Protein AF-A0A2K0UK90-F1 (afdb_monomer_lite)

Structure (mmCIF, N/CA/C/O backbone):
data_AF-A0A2K0UK90-F1
#
_entry.id   AF-A0A2K0UK90-F1
#
loop_
_atom_site.group_PDB
_atom_site.id
_atom_site.type_symbol
_atom_site.label_atom_id
_atom_site.label_alt_id
_atom_site.label_comp_id
_atom_site.label_asym_id
_atom_site.label_entity_id
_atom_site.label_seq_id
_atom_site.pdbx_PDB_ins_code
_atom_site.Cartn_x
_atom_site.Cartn_y
_atom_site.Cartn_z
_atom_site.occupancy
_atom_site.B_iso_or_equiv
_atom_site.auth_seq_id
_atom_site.auth_comp_id
_atom_site.auth_asym_id
_atom_site.auth_atom_id
_atom_site.pdbx_PDB_model_num
ATOM 1 N N . MET A 1 1 ? -10.716 -2.152 -4.144 1.00 53.59 1 MET A N 1
ATOM 2 C CA . MET A 1 1 ? -9.775 -1.125 -3.632 1.00 53.59 1 MET A CA 1
ATOM 3 C C . MET A 1 1 ? -8.347 -1.654 -3.604 1.00 53.59 1 MET A C 1
ATOM 5 O O . MET A 1 1 ? -7.492 -1.000 -4.174 1.00 53.59 1 MET A O 1
ATOM 9 N N . ALA A 1 2 ? -8.091 -2.850 -3.053 1.00 57.47 2 ALA A N 1
ATOM 10 C CA . ALA A 1 2 ? -6.817 -3.554 -3.280 1.00 57.47 2 ALA A CA 1
ATOM 11 C C . ALA A 1 2 ? -6.574 -3.894 -4.771 1.00 57.47 2 ALA A C 1
ATOM 13 O O . ALA A 1 2 ? -5.442 -3.899 -5.228 1.00 57.47 2 ALA A O 1
ATOM 14 N N . SER A 1 3 ? -7.656 -4.067 -5.538 1.00 60.34 3 SER A N 1
ATOM 15 C CA . SER A 1 3 ? -7.655 -4.304 -6.988 1.00 60.34 3 SER A CA 1
ATOM 16 C C . SER A 1 3 ? -7.020 -3.197 -7.840 1.00 60.34 3 SER A C 1
ATOM 18 O O . SER A 1 3 ? -6.780 -3.425 -9.012 1.00 60.34 3 SER A O 1
ATOM 20 N N . TYR A 1 4 ? -6.781 -1.991 -7.302 1.00 73.88 4 TYR A N 1
ATOM 21 C CA . TYR A 1 4 ? -6.246 -0.885 -8.111 1.00 73.88 4 TYR A CA 1
ATOM 22 C C . TYR A 1 4 ? -4.726 -0.931 -8.276 1.00 73.88 4 TYR A C 1
ATOM 24 O O . TYR A 1 4 ? -4.220 -0.454 -9.279 1.00 73.88 4 TYR A O 1
ATOM 32 N N . PHE A 1 5 ? -3.993 -1.477 -7.303 1.00 83.00 5 PHE A N 1
ATOM 33 C CA . PHE A 1 5 ? -2.525 -1.534 -7.334 1.00 83.00 5 PHE A CA 1
ATOM 34 C C . PHE A 1 5 ? -1.983 -2.963 -7.414 1.00 83.00 5 PHE A C 1
ATOM 36 O O . PHE A 1 5 ? -0.780 -3.157 -7.264 1.00 83.00 5 PHE A O 1
ATOM 43 N N . ILE A 1 6 ? -2.858 -3.952 -7.613 1.00 86.12 6 ILE A N 1
ATOM 44 C CA . ILE A 1 6 ? -2.506 -5.354 -7.846 1.00 86.12 6 ILE A CA 1
ATOM 45 C C . ILE A 1 6 ? -3.052 -5.724 -9.214 1.00 86.12 6 ILE A C 1
ATOM 47 O O . ILE A 1 6 ? -4.259 -5.675 -9.436 1.00 86.12 6 ILE A O 1
ATOM 51 N N . HIS A 1 7 ? -2.158 -6.093 -10.123 1.00 86.50 7 HIS A N 1
ATOM 52 C CA . HIS A 1 7 ? -2.527 -6.495 -11.470 1.00 86.50 7 HIS A CA 1
ATOM 53 C C . HIS A 1 7 ? -2.969 -7.964 -11.489 1.00 86.50 7 HIS A C 1
ATOM 55 O O . HIS A 1 7 ? -2.140 -8.871 -11.569 1.00 86.50 7 HIS A O 1
ATOM 61 N N . GLU A 1 8 ? -4.282 -8.197 -11.402 1.00 84.25 8 GLU A N 1
ATOM 62 C CA . GLU A 1 8 ? -4.876 -9.540 -11.300 1.00 84.25 8 GLU A CA 1
ATOM 63 C C . GLU A 1 8 ? -4.402 -10.530 -12.388 1.00 84.25 8 GLU A C 1
ATOM 65 O O . GLU A 1 8 ? -4.064 -11.657 -12.024 1.00 84.25 8 GLU A O 1
ATOM 70 N N . PRO A 1 9 ? -4.296 -10.163 -13.686 1.00 84.31 9 PRO A N 1
ATOM 71 C CA . PRO A 1 9 ? -3.900 -11.114 -14.731 1.00 84.31 9 PRO A CA 1
ATOM 72 C C . PRO A 1 9 ? -2.467 -11.646 -14.610 1.00 84.31 9 PRO A C 1
ATOM 74 O O . PRO A 1 9 ? -2.169 -12.713 -15.142 1.00 84.31 9 PRO A O 1
ATOM 77 N N . SER A 1 10 ? -1.573 -10.909 -13.947 1.00 83.44 10 SER A N 1
ATOM 78 C CA . SER A 1 10 ? -0.159 -11.297 -13.788 1.00 83.44 10 SER A CA 1
ATOM 79 C C . SER A 1 10 ? 0.188 -11.729 -12.369 1.00 83.44 10 SER A C 1
ATOM 81 O O . SER A 1 10 ? 1.352 -11.989 -12.081 1.00 83.44 10 SER A O 1
ATOM 83 N N . PHE A 1 11 ? -0.808 -11.802 -11.490 1.00 86.19 11 PHE A N 1
ATOM 84 C CA . PHE A 1 11 ? -0.623 -12.192 -10.105 1.00 86.19 11 PHE A CA 1
ATOM 85 C C . PHE A 1 11 ? -0.469 -13.716 -9.993 1.00 86.19 11 PHE A C 1
ATOM 87 O O . PHE A 1 11 ? -1.423 -14.463 -10.218 1.00 86.19 11 PHE A O 1
ATOM 94 N N . ASP A 1 12 ? 0.724 -14.183 -9.619 1.00 88.62 12 ASP A N 1
ATOM 95 C CA . ASP A 1 12 ? 0.999 -15.602 -9.363 1.00 88.62 12 ASP A CA 1
ATOM 96 C C . ASP A 1 12 ? 1.227 -15.855 -7.874 1.00 88.62 12 ASP A C 1
ATOM 98 O O . ASP A 1 12 ? 2.291 -15.581 -7.330 1.00 88.62 12 ASP A O 1
ATOM 102 N N . ILE A 1 13 ? 0.246 -16.487 -7.231 1.00 89.00 13 ILE A N 1
ATOM 103 C CA . ILE A 1 13 ? 0.270 -16.823 -5.802 1.00 89.00 13 ILE A CA 1
ATOM 104 C C . ILE A 1 13 ? 1.553 -17.568 -5.393 1.00 89.00 13 ILE A C 1
ATOM 106 O O . ILE A 1 13 ? 2.006 -17.407 -4.262 1.00 89.00 13 ILE A O 1
ATOM 110 N N . ASN A 1 14 ? 2.142 -18.382 -6.275 1.00 90.56 14 ASN A N 1
ATOM 111 C CA . ASN A 1 14 ? 3.321 -19.185 -5.933 1.00 90.56 14 ASN A CA 1
ATOM 112 C C . ASN A 1 14 ? 4.625 -18.380 -5.929 1.00 90.56 14 ASN A C 1
ATOM 114 O O . ASN A 1 14 ? 5.610 -18.840 -5.351 1.00 90.56 14 ASN A O 1
ATOM 118 N N . ASN A 1 15 ? 4.637 -17.212 -6.572 1.00 88.69 15 ASN A N 1
ATOM 119 C CA . ASN A 1 15 ? 5.821 -16.373 -6.731 1.00 88.69 15 ASN A CA 1
ATOM 120 C C . ASN A 1 15 ? 5.731 -15.053 -5.943 1.00 88.69 15 ASN A C 1
ATOM 122 O O . ASN A 1 15 ? 6.617 -14.208 -6.036 1.00 88.69 15 ASN A O 1
ATOM 126 N N . GLU A 1 16 ? 4.664 -14.866 -5.165 1.00 90.69 16 GLU A N 1
ATOM 127 C CA . GLU A 1 16 ? 4.421 -13.645 -4.401 1.00 90.69 16 GLU A CA 1
ATOM 128 C C . GLU A 1 16 ? 4.978 -13.711 -2.978 1.00 90.69 16 GLU A C 1
ATOM 130 O O . GLU A 1 16 ? 5.123 -14.774 -2.365 1.00 90.69 16 GLU A O 1
ATOM 135 N N . ARG A 1 17 ? 5.269 -12.532 -2.420 1.00 91.19 17 ARG A N 1
ATOM 136 C CA . ARG A 1 17 ? 5.751 -12.392 -1.039 1.00 91.19 17 ARG A CA 1
ATOM 137 C C . ARG A 1 17 ? 4.700 -12.875 -0.039 1.00 91.19 17 ARG A C 1
ATOM 139 O O . ARG A 1 17 ? 3.512 -12.565 -0.159 1.00 91.19 17 ARG A O 1
ATOM 146 N N . LEU A 1 18 ? 5.143 -13.569 1.011 1.00 93.06 18 LEU A N 1
ATOM 147 C CA . LEU A 1 18 ? 4.256 -14.088 2.056 1.00 93.06 18 LEU A CA 1
ATOM 148 C C . LEU A 1 18 ? 3.491 -12.962 2.767 1.00 93.06 18 LEU A C 1
ATOM 150 O O . LEU A 1 18 ? 2.326 -13.131 3.124 1.00 93.06 18 LEU A O 1
ATOM 154 N N . GLU A 1 19 ? 4.126 -11.807 2.941 1.00 94.69 19 GLU A N 1
ATOM 155 C CA . GLU A 1 19 ? 3.554 -10.615 3.563 1.00 94.69 19 GLU A CA 1
ATOM 156 C C . GLU A 1 19 ? 2.373 -10.087 2.743 1.00 94.69 19 GLU A C 1
ATOM 158 O O . GLU A 1 19 ? 1.324 -9.756 3.305 1.00 94.69 19 GLU A O 1
ATOM 163 N N . LEU A 1 20 ? 2.516 -10.060 1.413 1.00 94.69 20 LEU A N 1
ATOM 164 C CA . LEU A 1 20 ? 1.455 -9.646 0.498 1.00 94.69 20 LEU A CA 1
ATOM 165 C C . LEU A 1 20 ? 0.298 -10.641 0.519 1.00 94.69 20 LEU A C 1
ATOM 167 O O . LEU A 1 20 ? -0.856 -10.238 0.687 1.00 94.69 20 LEU A O 1
ATOM 171 N N . LEU A 1 21 ? 0.598 -11.938 0.423 1.00 95.19 21 LEU A N 1
ATOM 172 C CA . LEU A 1 21 ? -0.411 -12.994 0.510 1.00 95.19 21 LEU A CA 1
ATOM 173 C C . LEU A 1 21 ? -1.168 -12.931 1.839 1.00 95.19 21 LEU A C 1
ATOM 175 O O . LEU A 1 21 ? -2.399 -12.968 1.859 1.00 95.19 21 LEU A O 1
ATOM 179 N N . GLY A 1 22 ? -0.452 -12.765 2.951 1.00 95.25 22 GLY A N 1
ATOM 180 C CA . GLY A 1 22 ? -1.043 -12.596 4.274 1.00 95.25 22 GLY A CA 1
ATOM 181 C C . GLY A 1 22 ? -1.949 -11.369 4.343 1.00 95.25 22 GLY A C 1
ATOM 182 O O . GLY A 1 22 ? -3.059 -11.454 4.875 1.00 95.25 22 GLY A O 1
ATOM 183 N N . ALA A 1 23 ? -1.521 -10.242 3.769 1.00 95.50 23 ALA A N 1
ATOM 184 C CA . ALA A 1 23 ? -2.319 -9.024 3.742 1.00 95.50 23 ALA A CA 1
ATOM 185 C C . ALA A 1 23 ? -3.598 -9.179 2.908 1.00 95.50 23 ALA A C 1
ATOM 187 O O . ALA A 1 23 ? -4.662 -8.719 3.333 1.00 95.50 23 ALA A O 1
ATOM 188 N N . LEU A 1 24 ? -3.525 -9.876 1.773 1.00 94.62 24 LEU A N 1
ATOM 189 C CA . LEU A 1 24 ? -4.682 -10.193 0.935 1.00 94.62 24 LEU A CA 1
ATOM 190 C C . LEU A 1 24 ? -5.653 -11.152 1.621 1.00 94.62 24 LEU A C 1
ATOM 192 O O . LEU A 1 24 ? -6.864 -10.918 1.599 1.00 94.62 24 LEU A O 1
ATOM 196 N N . ILE A 1 25 ? -5.137 -12.187 2.285 1.00 94.88 25 ILE A N 1
ATOM 197 C CA . ILE A 1 25 ? -5.945 -13.117 3.080 1.00 94.88 25 ILE A CA 1
ATOM 198 C C . ILE A 1 25 ? -6.653 -12.364 4.208 1.00 94.88 25 ILE A C 1
ATOM 200 O O . ILE A 1 25 ? -7.856 -12.556 4.403 1.00 94.88 25 ILE A O 1
ATOM 204 N N . ALA A 1 26 ? -5.946 -11.485 4.925 1.00 95.25 26 ALA A N 1
ATOM 205 C CA . ALA A 1 26 ? -6.538 -10.654 5.968 1.00 95.25 26 ALA A CA 1
ATOM 206 C C . ALA A 1 26 ? -7.646 -9.757 5.398 1.00 95.25 26 ALA A C 1
ATOM 208 O O . ALA A 1 26 ? -8.761 -9.762 5.919 1.00 95.25 26 ALA A O 1
ATOM 209 N N . TYR A 1 27 ? -7.377 -9.062 4.289 1.00 94.56 27 TYR A N 1
ATOM 210 C CA . TYR A 1 27 ? -8.347 -8.201 3.613 1.00 94.56 27 TYR A CA 1
ATOM 211 C C . TYR A 1 27 ? -9.609 -8.967 3.196 1.00 94.56 27 TYR A C 1
ATOM 213 O O . TYR A 1 27 ? -10.715 -8.606 3.603 1.00 94.56 27 TYR A O 1
ATOM 221 N N . GLY A 1 28 ? -9.453 -10.072 2.462 1.00 93.69 28 GLY A N 1
ATOM 222 C CA . GLY A 1 28 ? -10.578 -10.901 2.022 1.00 93.69 28 GLY A CA 1
ATOM 223 C C . GLY A 1 28 ? -11.373 -11.491 3.190 1.00 93.69 28 GLY A C 1
ATOM 224 O O . GLY A 1 28 ? -12.604 -11.544 3.151 1.00 93.69 28 GLY A O 1
ATOM 225 N N . SER A 1 29 ? -10.686 -11.865 4.271 1.00 95.56 29 SER A N 1
ATOM 226 C CA . SER A 1 29 ? -11.313 -12.399 5.483 1.00 95.56 29 SER A CA 1
ATOM 227 C C . SER A 1 29 ? -12.117 -11.338 6.242 1.00 95.56 29 SER A C 1
ATOM 229 O O . SER A 1 29 ? -13.240 -11.616 6.668 1.00 95.56 29 SER A O 1
ATOM 231 N N . VAL A 1 30 ? -11.596 -10.112 6.374 1.00 93.19 30 VAL A N 1
ATOM 232 C CA . VAL A 1 30 ? -12.290 -8.984 7.027 1.00 93.19 30 VAL A CA 1
ATOM 233 C C . VAL A 1 30 ? -13.517 -8.535 6.224 1.00 93.19 30 VAL A C 1
ATOM 235 O O . VAL A 1 30 ? -14.549 -8.207 6.814 1.00 93.19 30 VAL A O 1
ATOM 238 N N . CYS A 1 31 ? -13.452 -8.582 4.893 1.00 90.81 31 CYS A N 1
ATOM 239 C CA . CYS A 1 31 ? -14.589 -8.272 4.022 1.00 90.81 31 CYS A CA 1
ATOM 240 C C . CYS A 1 31 ? -15.655 -9.385 3.975 1.00 90.81 31 CYS A C 1
ATOM 242 O O . CYS A 1 31 ? -16.735 -9.180 3.419 1.00 90.81 31 CYS A O 1
ATOM 244 N N . SER A 1 32 ? -15.387 -10.559 4.555 1.00 93.81 32 SER A N 1
ATOM 245 C CA . SER A 1 32 ? -16.312 -11.691 4.531 1.00 93.81 32 SER A CA 1
ATOM 246 C C . SER A 1 32 ? -17.572 -11.442 5.382 1.00 93.81 32 SER A C 1
ATOM 248 O O . SER A 1 32 ? -17.493 -10.870 6.478 1.00 93.81 32 SER A O 1
ATOM 250 N N . PRO A 1 33 ? -18.757 -11.933 4.961 1.00 93.31 33 PRO A N 1
ATOM 251 C CA . PRO A 1 33 ? -19.970 -11.873 5.778 1.00 93.31 33 PRO A CA 1
ATOM 252 C C . PRO A 1 33 ? -19.899 -12.768 7.027 1.00 93.31 33 PRO A C 1
ATOM 254 O O . PRO A 1 33 ? -20.596 -12.497 8.009 1.00 93.31 33 PRO A O 1
ATOM 257 N N . SER A 1 34 ? -19.039 -13.793 7.036 1.00 96.50 34 SER A N 1
ATOM 258 C CA . SER A 1 34 ? -18.875 -14.704 8.174 1.00 96.50 34 SER A CA 1
ATOM 259 C C . SER A 1 34 ? -18.087 -14.057 9.313 1.00 96.50 34 SER A C 1
ATOM 261 O O . SER A 1 34 ? -16.948 -13.631 9.136 1.00 96.50 34 SER A O 1
ATOM 263 N N . LEU A 1 35 ? -18.663 -14.046 10.519 1.00 93.94 35 LEU A N 1
ATOM 264 C CA . LEU A 1 35 ? -18.001 -13.508 11.711 1.00 93.94 35 LEU A CA 1
ATOM 265 C C . LEU A 1 35 ? -16.711 -14.270 12.055 1.00 93.94 35 LEU A C 1
ATOM 267 O O . LEU A 1 35 ? -15.718 -13.647 12.422 1.00 93.94 35 LEU A O 1
ATOM 271 N N . ALA A 1 36 ? -16.706 -15.596 11.892 1.00 95.38 36 ALA A N 1
ATOM 272 C CA . ALA A 1 36 ? -15.528 -16.421 12.148 1.00 95.38 36 ALA A CA 1
ATOM 273 C C . ALA A 1 36 ? -14.359 -16.046 11.221 1.00 95.38 36 ALA A C 1
ATOM 275 O O . ALA A 1 36 ? -13.231 -15.898 11.687 1.00 95.38 36 ALA A O 1
ATOM 276 N N . LEU A 1 37 ? -14.641 -15.812 9.932 1.00 95.50 37 LEU A N 1
ATOM 277 C CA . LEU A 1 37 ? -13.623 -15.366 8.977 1.00 95.50 37 LEU A CA 1
ATOM 278 C C . LEU A 1 37 ? -13.137 -13.953 9.296 1.00 95.50 37 LEU A C 1
ATOM 280 O O . LEU A 1 37 ? -11.936 -13.715 9.254 1.00 95.50 37 LEU A O 1
ATOM 284 N N . ARG A 1 38 ? -14.016 -13.038 9.719 1.00 94.25 38 ARG A N 1
ATOM 285 C CA . ARG A 1 38 ? -13.576 -11.700 10.144 1.00 94.25 38 ARG A CA 1
ATOM 286 C C . ARG A 1 38 ? -12.624 -11.746 11.337 1.00 94.25 38 ARG A C 1
ATOM 288 O O . ARG A 1 38 ? -11.601 -11.070 11.313 1.00 94.25 38 ARG A O 1
ATOM 295 N N . HIS A 1 39 ? -12.920 -12.555 12.357 1.00 93.25 39 HIS A N 1
ATOM 296 C CA . HIS A 1 39 ? -12.011 -12.729 13.497 1.00 93.25 39 HIS A CA 1
ATOM 297 C C . HIS A 1 39 ? -10.660 -13.306 13.076 1.00 93.25 39 HIS A C 1
ATOM 299 O O . HIS A 1 39 ? -9.629 -12.819 13.534 1.00 93.25 39 HIS A O 1
ATOM 305 N N . PHE A 1 40 ? -10.664 -14.293 12.179 1.00 95.44 40 PHE A N 1
ATOM 306 C CA . PHE A 1 40 ? -9.437 -14.822 11.592 1.00 95.44 40 PHE A CA 1
ATOM 307 C C . PHE A 1 40 ? -8.648 -13.734 10.847 1.00 95.44 40 PHE A C 1
ATOM 309 O O . PHE A 1 40 ? -7.462 -13.557 11.109 1.00 95.44 40 PHE A O 1
ATOM 316 N N . GLY A 1 41 ? -9.310 -12.945 9.996 1.00 94.19 41 GLY A N 1
ATOM 317 C CA . GLY A 1 41 ? -8.681 -11.850 9.255 1.00 94.19 41 GLY A CA 1
ATOM 318 C C . GLY A 1 41 ? -8.031 -10.809 10.163 1.00 94.19 41 GLY A C 1
ATOM 319 O O . GLY A 1 41 ? -6.886 -10.430 9.931 1.00 94.19 41 GLY A O 1
ATOM 320 N N . TYR A 1 42 ? -8.712 -10.410 11.241 1.00 92.12 42 TYR A N 1
ATOM 321 C CA . TYR A 1 42 ? -8.139 -9.498 12.234 1.00 92.12 42 TYR A CA 1
ATOM 322 C C . TYR A 1 42 ? -6.951 -10.105 12.987 1.00 92.12 42 TYR A C 1
ATOM 324 O O . TYR A 1 42 ? -5.990 -9.390 13.265 1.00 92.12 42 TYR A O 1
ATOM 332 N N . ALA A 1 43 ? -6.984 -11.406 13.289 1.00 93.31 43 ALA A N 1
ATOM 333 C CA . ALA A 1 43 ? -5.860 -12.088 13.925 1.00 93.31 43 ALA A CA 1
ATOM 334 C C . ALA A 1 43 ? -4.625 -12.131 13.010 1.00 93.31 43 ALA A C 1
ATOM 336 O O . ALA A 1 43 ? -3.518 -11.869 13.476 1.00 93.31 43 ALA A O 1
ATOM 337 N N . VAL A 1 44 ? -4.808 -12.398 11.710 1.00 94.25 44 VAL A N 1
ATOM 338 C CA . VAL A 1 44 ? -3.724 -12.333 10.712 1.00 94.25 44 VAL A CA 1
ATOM 339 C C . VAL A 1 44 ? -3.192 -10.903 10.587 1.00 94.25 44 VAL A C 1
ATOM 341 O O . VAL A 1 44 ? -1.981 -10.686 10.654 1.00 94.25 44 VAL A O 1
ATOM 344 N N . GLN A 1 45 ? -4.088 -9.920 10.478 1.00 92.62 45 GLN A N 1
ATOM 345 C CA . GLN A 1 45 ? -3.718 -8.507 10.399 1.00 92.62 45 GLN A CA 1
ATOM 346 C C . GLN A 1 45 ? -2.901 -8.043 11.612 1.00 92.62 45 GLN A C 1
ATOM 348 O O . GLN A 1 45 ? -1.945 -7.295 11.457 1.00 92.62 45 GLN A O 1
ATOM 353 N N . ASP A 1 46 ? -3.229 -8.489 12.824 1.00 90.88 46 ASP A N 1
ATOM 354 C CA . ASP A 1 46 ? -2.497 -8.074 14.027 1.00 90.88 46 ASP A CA 1
ATOM 355 C C . ASP A 1 46 ? -1.045 -8.581 14.061 1.00 90.88 46 ASP A C 1
ATOM 357 O O . ASP A 1 46 ? -0.240 -8.062 14.841 1.00 90.88 46 ASP A O 1
ATOM 361 N N . ILE A 1 47 ? -0.704 -9.595 13.259 1.00 93.38 47 ILE A N 1
ATOM 362 C CA . ILE A 1 47 ? 0.634 -10.198 13.188 1.00 93.38 47 ILE A CA 1
ATOM 363 C C . ILE A 1 47 ? 1.486 -9.531 12.101 1.00 93.38 47 ILE A C 1
ATOM 365 O O . ILE A 1 47 ? 2.676 -9.308 12.324 1.00 93.38 47 ILE A O 1
ATOM 369 N N . LEU A 1 48 ? 0.888 -9.168 10.964 1.00 93.25 48 LEU A N 1
ATOM 370 C CA . LEU A 1 48 ? 1.604 -8.680 9.780 1.00 93.25 48 LEU A CA 1
ATOM 371 C C . LEU A 1 48 ? 2.524 -7.474 10.023 1.00 93.25 48 LEU A C 1
ATOM 373 O O . LEU A 1 48 ? 3.659 -7.523 9.556 1.00 93.25 48 LEU A O 1
ATOM 377 N N . PRO A 1 49 ? 2.132 -6.425 10.775 1.00 90.19 49 PRO A N 1
ATOM 378 C CA . PRO A 1 49 ? 3.030 -5.311 11.052 1.00 90.19 49 PRO A CA 1
ATOM 379 C C . PRO A 1 49 ? 4.322 -5.731 11.755 1.00 90.19 49 PRO A C 1
ATOM 381 O O . PRO A 1 49 ? 5.354 -5.120 11.510 1.00 90.19 49 PRO A O 1
ATOM 384 N N . ARG A 1 50 ? 4.293 -6.758 12.619 1.00 91.81 50 ARG A N 1
ATOM 385 C CA . ARG A 1 50 ? 5.517 -7.271 13.256 1.00 91.81 50 ARG A CA 1
ATOM 386 C C . ARG A 1 50 ? 6.412 -7.945 12.222 1.00 91.81 50 ARG A C 1
ATOM 388 O O . ARG A 1 50 ? 7.545 -7.526 12.066 1.00 91.81 50 ARG A O 1
ATOM 395 N N . VAL A 1 51 ? 5.848 -8.864 11.440 1.00 92.69 51 VAL A N 1
ATOM 396 C CA . VAL A 1 51 ? 6.573 -9.592 10.383 1.00 92.69 51 VAL A CA 1
ATOM 397 C C . VAL A 1 51 ? 7.213 -8.638 9.371 1.00 92.69 51 VAL A C 1
ATOM 399 O O . VAL A 1 51 ? 8.376 -8.799 9.028 1.00 92.69 51 VAL A O 1
ATOM 402 N N . ILE A 1 52 ? 6.482 -7.610 8.928 1.00 91.75 52 ILE A N 1
ATOM 403 C CA . ILE A 1 52 ? 7.002 -6.615 7.980 1.00 91.75 52 ILE A CA 1
ATOM 404 C C . ILE A 1 52 ? 8.146 -5.800 8.597 1.00 91.75 52 ILE A C 1
ATOM 406 O O . ILE A 1 52 ? 9.117 -5.513 7.905 1.00 91.75 52 ILE A O 1
ATOM 410 N N . ASN A 1 53 ? 8.042 -5.401 9.870 1.00 89.81 53 ASN A N 1
ATOM 411 C CA . ASN A 1 53 ? 9.121 -4.652 10.518 1.00 89.81 53 ASN A CA 1
ATOM 412 C C . ASN A 1 53 ? 10.365 -5.521 10.708 1.00 89.81 53 ASN A C 1
ATOM 414 O O . ASN A 1 53 ? 11.443 -5.069 10.338 1.00 89.81 53 ASN A O 1
ATOM 418 N N . ASP A 1 54 ? 10.206 -6.755 11.191 1.00 92.00 54 ASP A N 1
ATOM 419 C CA . ASP A 1 54 ? 11.313 -7.701 11.361 1.00 92.00 54 ASP A CA 1
ATOM 420 C C . ASP A 1 54 ? 12.033 -7.927 10.014 1.00 92.00 54 ASP A C 1
ATOM 422 O O . ASP A 1 54 ? 13.249 -7.778 9.919 1.00 92.00 54 ASP A O 1
ATOM 426 N N . LEU A 1 55 ? 11.275 -8.149 8.930 1.00 91.06 55 LEU A N 1
ATOM 427 C CA . LEU A 1 55 ? 11.821 -8.306 7.577 1.00 91.06 55 LEU A CA 1
ATOM 428 C C . LEU A 1 55 ? 12.608 -7.072 7.105 1.00 91.06 55 LEU A C 1
ATOM 430 O O . LEU A 1 55 ? 13.670 -7.199 6.504 1.00 91.06 55 LEU A O 1
ATOM 434 N N . VAL A 1 56 ? 12.081 -5.871 7.349 1.00 87.44 56 VAL A N 1
ATOM 435 C CA . VAL A 1 56 ? 12.712 -4.610 6.926 1.00 87.44 56 VAL A CA 1
ATOM 436 C C . VAL A 1 56 ? 13.942 -4.262 7.775 1.00 87.44 56 VAL A C 1
ATOM 438 O O . VAL A 1 56 ? 14.785 -3.484 7.325 1.00 87.44 56 VAL A O 1
ATOM 441 N N . GLU A 1 57 ? 14.045 -4.788 8.996 1.00 88.62 57 GLU A N 1
ATOM 442 C CA . GLU A 1 57 ? 15.245 -4.672 9.832 1.00 88.62 57 GLU A CA 1
ATOM 443 C C . GLU A 1 57 ? 16.339 -5.663 9.415 1.00 88.62 57 GLU A C 1
ATOM 445 O O . GLU A 1 57 ? 17.521 -5.321 9.468 1.00 88.62 57 GLU A O 1
ATOM 450 N N . GLU A 1 58 ? 15.959 -6.866 8.982 1.00 90.94 58 GLU A N 1
ATOM 451 C CA . GLU A 1 58 ? 16.894 -7.897 8.521 1.00 90.94 58 GLU A CA 1
ATOM 452 C C . GLU A 1 58 ? 17.417 -7.641 7.099 1.00 90.94 58 GLU A C 1
ATOM 454 O O . GLU A 1 58 ? 18.585 -7.920 6.811 1.00 90.94 58 GLU A O 1
ATOM 459 N N . ASP A 1 59 ? 16.574 -7.104 6.212 1.00 87.00 59 ASP A N 1
ATOM 460 C CA . ASP A 1 59 ? 16.885 -6.889 4.800 1.00 87.00 59 ASP A CA 1
ATOM 461 C C . ASP A 1 59 ? 16.511 -5.471 4.331 1.00 87.00 59 ASP A C 1
ATOM 463 O O . ASP A 1 59 ? 15.346 -5.120 4.118 1.00 87.00 59 ASP A O 1
ATOM 467 N N . ASP A 1 60 ? 17.536 -4.657 4.069 1.00 79.81 60 ASP A N 1
ATOM 468 C CA . ASP A 1 60 ? 17.383 -3.298 3.540 1.00 79.81 60 ASP A CA 1
ATOM 469 C C . ASP A 1 60 ? 16.685 -3.261 2.167 1.00 79.81 60 ASP A C 1
ATOM 471 O O . ASP A 1 60 ? 16.070 -2.247 1.804 1.00 79.81 60 ASP A O 1
ATOM 475 N N . THR A 1 61 ? 16.773 -4.341 1.380 1.00 85.06 61 THR A N 1
ATOM 476 C CA . THR A 1 61 ? 16.136 -4.413 0.059 1.00 85.06 61 THR A CA 1
ATOM 477 C C . THR A 1 61 ? 14.630 -4.627 0.159 1.00 85.06 61 THR A C 1
ATOM 479 O O . THR A 1 61 ? 13.890 -4.066 -0.655 1.00 85.06 61 THR A O 1
ATOM 482 N N . ALA A 1 62 ? 14.156 -5.303 1.212 1.00 84.88 62 ALA A N 1
ATOM 483 C CA . ALA A 1 62 ? 12.736 -5.547 1.454 1.00 84.88 62 ALA A CA 1
ATOM 484 C C . ALA A 1 62 ? 11.933 -4.246 1.601 1.00 84.88 62 ALA A C 1
ATOM 486 O O . ALA A 1 62 ? 10.770 -4.175 1.212 1.00 84.88 62 ALA A O 1
ATOM 487 N N . ARG A 1 63 ? 12.561 -3.160 2.069 1.00 80.88 63 ARG A N 1
ATOM 488 C CA . ARG A 1 63 ? 11.907 -1.844 2.176 1.00 80.88 63 ARG A CA 1
ATOM 489 C C . ARG A 1 63 ? 11.485 -1.253 0.826 1.00 80.88 63 ARG A C 1
ATOM 491 O O . ARG A 1 63 ? 10.607 -0.392 0.784 1.00 80.88 63 ARG A O 1
ATOM 498 N N . ARG A 1 64 ? 12.155 -1.650 -0.259 1.00 83.56 64 ARG A N 1
ATOM 499 C CA . ARG A 1 64 ? 11.883 -1.186 -1.632 1.00 83.56 64 ARG A CA 1
ATOM 500 C C . ARG A 1 64 ? 11.080 -2.201 -2.444 1.00 83.56 64 ARG A C 1
ATOM 502 O O . ARG A 1 64 ? 10.763 -1.929 -3.599 1.00 83.56 64 ARG A O 1
ATOM 509 N N . ASP A 1 65 ? 10.778 -3.353 -1.857 1.00 91.62 65 ASP A N 1
ATOM 510 C CA . ASP A 1 65 ? 10.011 -4.411 -2.494 1.00 91.62 65 ASP A CA 1
ATOM 511 C C . ASP A 1 65 ? 8.543 -3.981 -2.652 1.00 91.62 65 ASP A C 1
ATOM 513 O O . ASP A 1 65 ? 7.916 -3.457 -1.725 1.00 91.62 65 ASP A O 1
ATOM 517 N N . LEU A 1 66 ? 7.999 -4.182 -3.855 1.00 91.88 66 LEU A N 1
ATOM 518 C CA . LEU A 1 66 ? 6.623 -3.811 -4.178 1.00 91.88 66 LEU A CA 1
ATOM 519 C C . LEU A 1 66 ? 5.619 -4.578 -3.311 1.00 91.88 66 LEU A C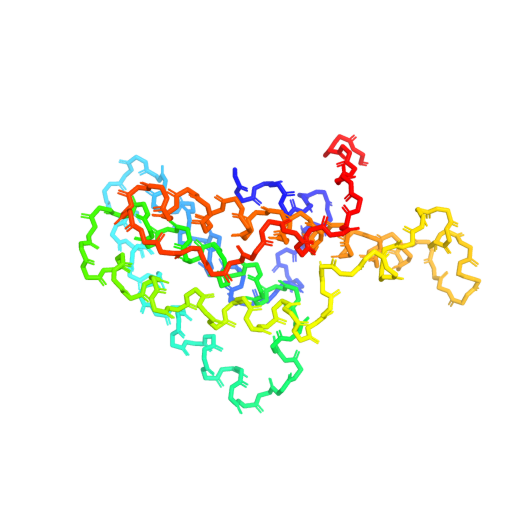 1
ATOM 521 O O . LEU A 1 66 ? 4.692 -3.962 -2.789 1.00 9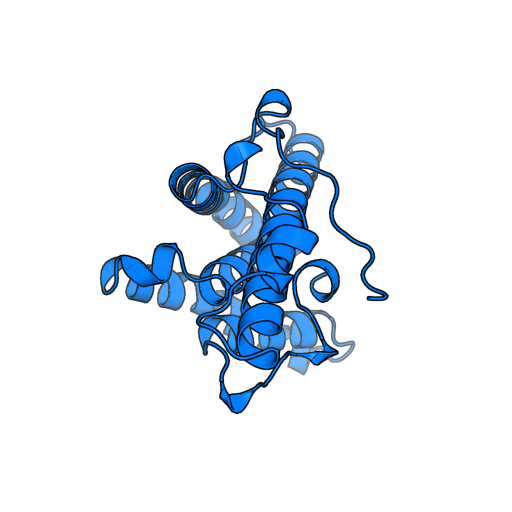1.88 66 LEU A O 1
ATOM 525 N N . GLY A 1 67 ? 5.814 -5.884 -3.124 1.00 92.81 67 GLY A N 1
ATOM 526 C CA . GLY A 1 67 ? 4.901 -6.728 -2.359 1.00 92.81 67 GLY A CA 1
ATOM 527 C C . GLY A 1 67 ? 4.871 -6.338 -0.885 1.00 92.81 67 GLY A C 1
ATOM 528 O O . GLY A 1 67 ? 3.797 -6.258 -0.288 1.00 92.81 67 GLY A O 1
ATOM 529 N N . VAL A 1 68 ? 6.026 -5.986 -0.313 1.00 94.00 68 VAL A N 1
ATOM 530 C CA . VAL A 1 68 ? 6.114 -5.462 1.063 1.00 94.00 68 VAL A CA 1
ATOM 531 C C . VAL A 1 68 ? 5.387 -4.119 1.188 1.00 94.00 68 VAL A C 1
ATOM 533 O O . VAL A 1 68 ? 4.614 -3.918 2.130 1.00 94.00 68 VAL A O 1
ATOM 536 N N . ALA A 1 69 ? 5.571 -3.207 0.229 1.00 94.12 69 ALA A N 1
ATOM 537 C CA . ALA A 1 69 ? 4.882 -1.918 0.227 1.00 94.12 69 ALA A CA 1
ATOM 538 C C . ALA A 1 69 ? 3.357 -2.079 0.070 1.00 94.12 69 ALA A C 1
ATOM 540 O O . ALA A 1 69 ? 2.584 -1.465 0.811 1.00 94.12 69 ALA A O 1
ATOM 541 N N . GLN A 1 70 ? 2.908 -2.937 -0.847 1.00 94.50 70 GLN A N 1
ATOM 542 C CA . GLN A 1 70 ? 1.494 -3.270 -1.029 1.00 94.50 70 GLN A CA 1
ATOM 543 C C . GLN A 1 70 ? 0.903 -3.883 0.246 1.00 94.50 70 GLN A C 1
ATOM 545 O O . GLN A 1 70 ? -0.140 -3.422 0.715 1.00 94.50 70 GLN A O 1
ATOM 550 N N . ALA A 1 71 ? 1.589 -4.857 0.855 1.00 95.00 71 ALA A N 1
ATOM 551 C CA . ALA A 1 71 ? 1.178 -5.469 2.114 1.00 95.00 71 ALA A CA 1
ATOM 552 C C . ALA A 1 71 ? 1.001 -4.411 3.209 1.00 95.00 71 ALA A C 1
ATOM 554 O O . ALA A 1 71 ? -0.057 -4.338 3.838 1.00 95.00 71 ALA A O 1
ATOM 555 N N . PHE A 1 72 ? 1.997 -3.540 3.379 1.00 94.75 72 PHE A N 1
ATOM 556 C CA . PHE A 1 72 ? 1.973 -2.454 4.353 1.00 94.75 72 PHE A CA 1
ATOM 557 C C . PHE A 1 72 ? 0.745 -1.545 4.182 1.00 94.75 72 PHE A C 1
ATOM 559 O O . PHE A 1 72 ? 0.023 -1.284 5.147 1.00 94.75 72 PHE A O 1
ATOM 566 N N . TYR A 1 73 ? 0.459 -1.095 2.959 1.00 94.94 73 TYR A N 1
ATOM 567 C CA . TYR A 1 73 ? -0.666 -0.192 2.699 1.00 94.94 73 TYR A CA 1
ATOM 568 C C . TYR A 1 73 ? -2.038 -0.877 2.778 1.00 94.94 73 TYR A C 1
ATOM 570 O O . TYR A 1 73 ? -3.003 -0.234 3.202 1.00 94.94 73 TYR A O 1
ATOM 578 N N . ILE A 1 74 ? -2.143 -2.170 2.449 1.00 94.88 74 ILE A N 1
ATOM 579 C CA . ILE A 1 74 ? -3.364 -2.958 2.693 1.00 94.88 74 ILE A CA 1
ATOM 580 C C . ILE A 1 74 ? -3.651 -3.031 4.196 1.00 94.88 74 ILE A C 1
ATOM 582 O O . ILE A 1 74 ? -4.784 -2.795 4.620 1.00 94.88 74 ILE A O 1
ATOM 586 N N . GLN A 1 75 ? -2.632 -3.325 5.008 1.00 94.25 75 GLN A N 1
ATOM 587 C CA . GLN A 1 75 ? -2.771 -3.380 6.466 1.00 94.25 75 GLN A CA 1
ATOM 588 C C . GLN A 1 75 ? -3.174 -2.023 7.043 1.00 94.25 75 GLN A C 1
ATOM 590 O O . GLN A 1 75 ? -4.122 -1.938 7.826 1.00 94.25 75 GLN A O 1
ATOM 595 N N . LEU A 1 76 ? -2.510 -0.959 6.590 1.00 94.12 76 LEU A N 1
ATOM 596 C CA . LEU A 1 76 ? -2.793 0.407 7.010 1.00 94.12 76 LEU A CA 1
ATOM 597 C C . LEU A 1 76 ? -4.246 0.803 6.714 1.00 94.12 76 LEU A C 1
ATOM 599 O O . LEU A 1 76 ? -4.937 1.355 7.571 1.00 94.12 76 LEU A O 1
ATOM 603 N N . TYR A 1 77 ? -4.731 0.466 5.518 1.00 94.44 77 TYR A N 1
ATOM 604 C CA . TYR A 1 77 ? -6.124 0.668 5.138 1.00 94.44 77 TYR A CA 1
ATOM 605 C C . TYR A 1 77 ? -7.086 -0.076 6.070 1.00 94.44 77 TYR A C 1
ATOM 607 O O . TYR A 1 77 ? -8.027 0.521 6.593 1.00 94.44 77 TYR A O 1
ATOM 615 N N . LEU A 1 78 ? -6.849 -1.368 6.305 1.00 93.62 78 LEU A N 1
ATOM 616 C CA . LEU A 1 78 ? -7.710 -2.174 7.167 1.00 93.62 78 LEU A CA 1
ATOM 617 C C . LEU A 1 78 ? -7.762 -1.627 8.600 1.00 93.62 78 LEU A C 1
ATOM 619 O O . LEU A 1 78 ? -8.840 -1.565 9.188 1.00 93.62 78 LEU A O 1
ATOM 623 N N . ASP A 1 79 ? -6.628 -1.210 9.167 1.00 92.94 79 ASP A N 1
ATOM 624 C CA . ASP A 1 79 ? -6.595 -0.651 10.522 1.00 92.94 79 ASP A CA 1
ATOM 625 C C . ASP A 1 79 ? -7.343 0.684 10.610 1.00 92.94 79 ASP A C 1
ATOM 627 O O . ASP A 1 79 ? -8.091 0.896 11.570 1.00 92.94 79 ASP A O 1
ATOM 631 N N . TYR A 1 80 ? -7.221 1.545 9.595 1.00 92.88 80 TYR A N 1
ATOM 632 C CA . TYR A 1 80 ? -7.946 2.814 9.544 1.00 92.88 80 TYR A CA 1
ATOM 633 C C . TYR A 1 80 ? -9.463 2.653 9.532 1.00 92.88 80 TYR A C 1
ATOM 635 O O . TYR A 1 80 ? -10.165 3.386 10.233 1.00 92.88 80 TYR A O 1
ATOM 643 N N . TRP A 1 81 ? -9.971 1.666 8.799 1.00 90.75 81 TRP A N 1
ATOM 644 C CA . TRP A 1 81 ? -11.412 1.441 8.657 1.00 90.75 81 TRP A CA 1
ATOM 645 C C . TRP A 1 81 ? -11.964 0.363 9.600 1.00 90.75 81 TRP A C 1
ATOM 647 O O . TRP A 1 81 ? -13.129 -0.011 9.498 1.00 90.75 81 TRP A O 1
ATOM 657 N N . SER A 1 82 ? -11.161 -0.101 10.562 1.00 89.88 82 SER A N 1
ATOM 658 C CA . SER A 1 82 ? -11.551 -1.137 11.531 1.00 89.88 82 SER A CA 1
ATOM 659 C C . SER A 1 82 ? -12.557 -0.676 12.596 1.00 89.88 82 SER A C 1
ATOM 661 O O . SER A 1 82 ? -13.100 -1.506 13.322 1.00 89.88 82 SER A O 1
ATOM 663 N N . ALA A 1 83 ? -12.778 0.638 12.740 1.00 89.81 83 ALA A N 1
ATOM 664 C CA . ALA A 1 83 ? -13.540 1.258 13.834 1.00 89.81 83 ALA A CA 1
ATOM 665 C C . ALA A 1 83 ? -13.012 0.940 15.256 1.00 89.81 83 ALA A C 1
ATOM 667 O O . ALA A 1 83 ? -13.704 1.170 16.249 1.00 89.81 83 ALA A O 1
ATOM 668 N N . ILE A 1 84 ? -11.774 0.451 15.379 1.00 91.00 84 ILE A N 1
ATOM 669 C CA . ILE A 1 84 ? -11.122 0.154 16.660 1.00 91.00 84 ILE A CA 1
ATOM 670 C C . ILE A 1 84 ? -10.101 1.257 16.951 1.00 91.00 84 ILE A C 1
ATOM 672 O O . ILE A 1 84 ? -9.045 1.297 16.323 1.00 91.00 84 ILE A O 1
ATOM 676 N N . CYS A 1 85 ? -10.371 2.123 17.937 1.00 91.69 85 CYS A N 1
ATOM 677 C CA . CYS A 1 85 ? -9.541 3.307 18.228 1.00 91.69 85 CYS A CA 1
ATOM 678 C C . CYS A 1 85 ? -8.041 2.991 18.324 1.00 91.69 85 CYS A C 1
ATOM 680 O O . CYS A 1 85 ? -7.236 3.647 17.671 1.00 91.69 85 CYS A O 1
ATOM 682 N N . ARG A 1 86 ? -7.679 1.926 19.056 1.00 92.00 86 ARG A N 1
ATOM 683 C CA . ARG A 1 86 ? -6.286 1.475 19.202 1.00 92.00 86 ARG A CA 1
ATOM 684 C C . ARG A 1 86 ? -5.612 1.202 17.851 1.00 92.00 86 ARG A C 1
ATOM 686 O O . ARG A 1 86 ? -4.470 1.595 17.656 1.00 92.00 86 ARG A O 1
ATOM 693 N N . LYS A 1 87 ? -6.296 0.517 16.928 1.00 92.38 87 LYS A N 1
ATOM 694 C CA . LYS A 1 87 ? -5.759 0.190 15.596 1.00 92.38 87 LYS A CA 1
ATOM 695 C C . LYS A 1 87 ? -5.587 1.445 14.749 1.00 92.38 87 LYS A C 1
ATOM 697 O O . LYS A 1 87 ? -4.539 1.628 14.145 1.00 92.38 87 LYS A O 1
ATOM 702 N N . ILE A 1 88 ? -6.570 2.344 14.783 1.00 92.94 88 ILE A N 1
ATOM 703 C CA . ILE A 1 88 ? -6.529 3.610 14.040 1.00 92.94 88 ILE A CA 1
ATOM 704 C C . ILE A 1 88 ? -5.376 4.502 14.539 1.00 92.94 88 ILE A C 1
ATOM 706 O O . ILE A 1 88 ? -4.696 5.137 13.736 1.00 92.94 88 ILE A O 1
ATOM 710 N N . GLU A 1 89 ? -5.132 4.563 15.852 1.00 91.44 89 GLU A N 1
ATOM 711 C CA . GLU A 1 89 ? -3.995 5.298 16.432 1.00 91.44 89 GLU A CA 1
ATOM 712 C C . GLU A 1 89 ? -2.643 4.717 16.009 1.00 91.44 89 GLU A C 1
ATOM 714 O O . GLU A 1 89 ? -1.751 5.470 15.617 1.00 91.44 89 GLU A O 1
ATOM 719 N N . VAL A 1 90 ? -2.503 3.389 16.031 1.00 91.25 90 VAL A N 1
ATOM 720 C CA . VAL A 1 90 ? -1.283 2.713 15.566 1.00 91.25 90 VAL A CA 1
ATOM 721 C C . VAL A 1 90 ? -1.061 2.959 14.073 1.00 91.25 90 VAL A C 1
ATOM 723 O O . VAL A 1 90 ? 0.022 3.390 13.690 1.00 91.25 90 VAL A O 1
ATOM 726 N N . ALA A 1 91 ? -2.087 2.780 13.239 1.00 92.50 91 ALA A N 1
ATOM 727 C CA . ALA A 1 91 ? -2.023 3.045 11.802 1.00 92.50 91 ALA A CA 1
ATOM 728 C C . ALA A 1 91 ? -1.596 4.486 11.498 1.00 92.50 91 ALA A C 1
ATOM 730 O O . ALA A 1 91 ? -0.732 4.739 10.654 1.00 92.50 91 ALA A O 1
ATOM 731 N N . GLN A 1 92 ? -2.143 5.444 12.244 1.00 89.25 92 GLN A N 1
ATOM 732 C CA . GLN A 1 92 ? -1.749 6.837 12.105 1.00 89.25 92 GLN A CA 1
ATOM 733 C C . GLN A 1 92 ? -0.250 7.033 12.362 1.00 89.25 92 GLN A C 1
ATOM 735 O O . GLN A 1 92 ? 0.422 7.682 11.562 1.00 89.25 92 GLN A O 1
ATOM 740 N N . ALA A 1 93 ? 0.287 6.455 13.438 1.00 89.94 93 ALA A N 1
ATOM 741 C CA . ALA A 1 93 ? 1.720 6.523 13.719 1.00 89.94 93 ALA A CA 1
ATOM 742 C C . ALA A 1 93 ? 2.549 5.831 12.620 1.00 89.94 93 ALA A C 1
ATOM 744 O O . ALA A 1 93 ? 3.566 6.363 12.173 1.00 89.94 93 ALA A O 1
ATOM 745 N N . SER A 1 94 ? 2.086 4.678 12.133 1.00 91.19 94 SER A N 1
ATOM 746 C CA . SER A 1 94 ? 2.761 3.910 11.086 1.00 91.19 94 SER A CA 1
ATOM 747 C C . SER A 1 94 ? 2.765 4.606 9.723 1.00 91.19 94 SER A C 1
ATOM 749 O O . SER A 1 94 ? 3.668 4.356 8.932 1.00 91.19 94 SER A O 1
ATOM 751 N N . THR A 1 95 ? 1.833 5.517 9.433 1.00 92.50 95 THR A N 1
ATOM 752 C CA . THR A 1 95 ? 1.749 6.184 8.115 1.00 92.50 95 THR A CA 1
ATOM 753 C C . THR A 1 95 ? 3.033 6.908 7.727 1.00 92.50 95 THR A C 1
ATOM 755 O O . THR A 1 95 ? 3.437 6.857 6.565 1.00 92.50 95 THR A O 1
ATOM 758 N N . LEU A 1 96 ? 3.737 7.495 8.699 1.00 91.69 96 LEU A N 1
ATOM 759 C CA . LEU A 1 96 ? 5.028 8.136 8.457 1.00 91.69 96 LEU A CA 1
ATOM 760 C C . LEU A 1 96 ? 6.101 7.144 7.968 1.00 91.69 96 LEU A C 1
ATOM 762 O O . LEU A 1 96 ? 6.964 7.518 7.171 1.00 91.69 96 LEU A O 1
ATOM 766 N N . LEU A 1 97 ? 6.044 5.878 8.398 1.00 90.44 97 LEU A N 1
ATOM 767 C CA . LEU A 1 97 ? 6.971 4.828 7.957 1.00 90.44 97 LEU A CA 1
ATOM 768 C C . LEU A 1 97 ? 6.764 4.493 6.475 1.00 90.44 97 LEU A C 1
ATOM 770 O O . LEU A 1 97 ? 7.737 4.418 5.717 1.00 90.44 97 LEU A O 1
ATOM 774 N N . GLY A 1 9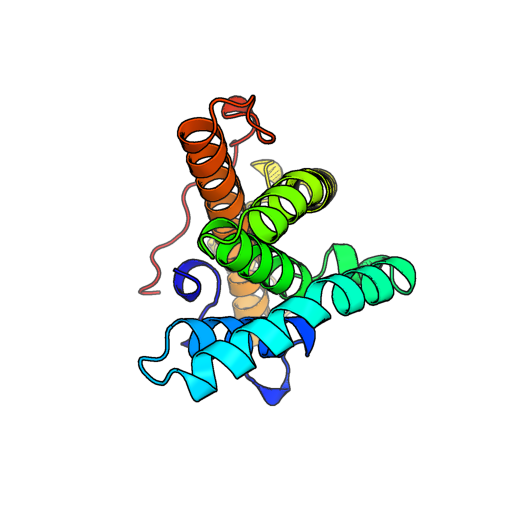8 ? 5.503 4.353 6.056 1.00 90.88 98 GLY A N 1
ATOM 775 C CA . GLY A 1 98 ? 5.142 4.145 4.653 1.00 90.88 98 GLY A CA 1
ATOM 776 C C . GLY A 1 98 ? 5.543 5.338 3.791 1.00 90.88 98 GLY A C 1
ATOM 777 O O . GLY A 1 98 ? 6.251 5.175 2.798 1.00 90.88 98 GLY A O 1
ATOM 778 N N . ALA A 1 99 ? 5.195 6.551 4.233 1.00 92.44 99 ALA A N 1
ATOM 779 C CA . ALA A 1 99 ? 5.545 7.785 3.534 1.00 92.44 99 ALA A CA 1
ATOM 780 C C . ALA A 1 99 ? 7.057 7.932 3.339 1.00 92.44 99 ALA A C 1
ATOM 782 O O . ALA A 1 99 ? 7.526 8.156 2.224 1.00 92.44 99 ALA A O 1
ATOM 783 N N . THR A 1 100 ? 7.840 7.719 4.400 1.00 90.88 100 THR A N 1
ATOM 784 C CA . THR A 1 100 ? 9.309 7.774 4.332 1.00 90.88 100 THR A CA 1
ATOM 785 C C . THR A 1 100 ? 9.860 6.776 3.317 1.00 90.88 100 THR A C 1
ATOM 787 O O . THR A 1 100 ? 10.783 7.104 2.569 1.00 90.88 100 THR A O 1
ATOM 790 N N . SER A 1 101 ? 9.293 5.569 3.272 1.00 89.12 101 SER A N 1
ATOM 791 C CA . SER A 1 101 ? 9.718 4.527 2.335 1.00 89.12 101 SER A CA 1
ATOM 792 C C . SER A 1 101 ? 9.408 4.932 0.889 1.00 89.12 101 SER A C 1
ATOM 794 O O . SER A 1 101 ? 10.306 4.879 0.046 1.00 89.12 101 SER A O 1
ATOM 796 N N . LEU A 1 102 ? 8.214 5.476 0.620 1.00 91.62 102 LEU A N 1
ATOM 797 C CA . LEU A 1 102 ? 7.854 5.977 -0.711 1.00 91.62 102 LEU A CA 1
ATOM 798 C C . LEU A 1 102 ? 8.712 7.172 -1.163 1.00 91.62 102 LEU A C 1
ATOM 800 O O . LEU A 1 102 ? 9.169 7.216 -2.309 1.00 91.62 102 LEU A O 1
ATOM 804 N N . HIS A 1 103 ? 8.995 8.121 -0.264 1.00 90.12 103 HIS A N 1
ATOM 805 C CA . HIS A 1 103 ? 9.863 9.265 -0.565 1.00 90.12 103 HIS A CA 1
ATOM 806 C C . HIS A 1 103 ? 11.304 8.843 -0.859 1.00 90.12 103 HIS A C 1
ATOM 808 O O . HIS A 1 103 ? 11.917 9.359 -1.801 1.00 90.12 103 HIS A O 1
ATOM 814 N N . ARG A 1 104 ? 11.848 7.893 -0.084 1.00 87.50 104 ARG A N 1
ATOM 815 C CA . ARG A 1 104 ? 13.199 7.349 -0.300 1.00 87.50 104 ARG A CA 1
ATOM 816 C C . ARG A 1 104 ? 13.30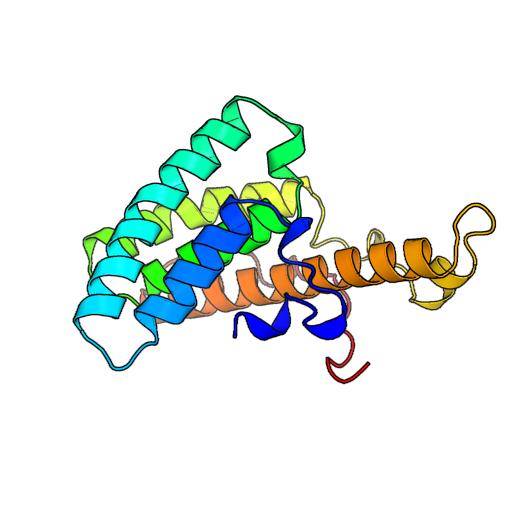3 6.505 -1.565 1.00 87.50 104 ARG A C 1
ATOM 818 O O . ARG A 1 104 ? 14.360 6.511 -2.184 1.00 87.50 104 ARG A O 1
ATOM 825 N N . GLY A 1 105 ? 12.226 5.829 -1.959 1.00 86.25 105 GLY A N 1
ATOM 826 C CA . GLY A 1 105 ? 12.116 5.170 -3.263 1.00 86.25 105 GLY A CA 1
ATOM 827 C C . GLY A 1 105 ? 11.905 6.141 -4.430 1.00 86.25 105 GLY A C 1
ATOM 828 O O . GLY A 1 105 ? 11.884 5.726 -5.582 1.00 86.25 105 GLY A O 1
ATOM 829 N N . HIS A 1 106 ? 11.767 7.444 -4.149 1.00 88.19 106 HIS A N 1
ATOM 830 C CA . HIS A 1 106 ? 11.511 8.488 -5.139 1.00 88.19 106 HIS A CA 1
ATOM 831 C C . HIS A 1 106 ? 10.241 8.242 -5.980 1.00 88.19 106 HIS A C 1
ATOM 833 O O . HIS A 1 106 ? 10.129 8.735 -7.102 1.00 88.19 106 HIS A O 1
ATOM 839 N N . HIS A 1 107 ? 9.244 7.554 -5.417 1.00 89.44 107 HIS A N 1
ATOM 840 C CA . HIS A 1 107 ? 7.996 7.181 -6.103 1.00 89.44 107 HIS A CA 1
ATOM 841 C C . HIS A 1 107 ? 7.019 8.352 -6.329 1.00 89.44 107 HIS A C 1
ATOM 843 O O . HIS A 1 107 ? 5.913 8.158 -6.809 1.00 89.44 107 HIS A O 1
ATOM 849 N N . PHE A 1 108 ? 7.423 9.585 -6.011 1.00 88.00 108 PHE A N 1
ATOM 850 C CA . PHE A 1 108 ? 6.650 10.802 -6.291 1.00 88.00 108 PHE A CA 1
ATOM 851 C C . PHE A 1 108 ? 7.303 11.707 -7.349 1.00 88.00 108 PHE A C 1
ATOM 853 O O . PHE A 1 108 ? 6.748 12.736 -7.737 1.00 88.00 108 PHE A O 1
ATOM 860 N N . ARG A 1 109 ? 8.495 11.344 -7.843 1.00 86.62 109 ARG A N 1
ATOM 861 C CA . ARG A 1 109 ? 9.221 12.144 -8.837 1.00 86.62 109 ARG A CA 1
ATOM 862 C C . ARG A 1 109 ? 8.817 11.739 -10.244 1.00 86.62 109 ARG A C 1
ATOM 864 O O . ARG A 1 109 ? 8.974 10.581 -10.613 1.00 86.62 109 ARG A O 1
ATOM 871 N N . LYS A 1 110 ? 8.395 12.716 -11.053 1.00 84.38 110 LYS A N 1
ATOM 872 C CA . LYS A 1 110 ? 8.051 12.521 -12.472 1.00 84.38 110 LYS A CA 1
ATOM 873 C C . LYS A 1 110 ? 9.151 11.810 -13.264 1.00 84.38 110 LYS A C 1
ATOM 875 O O . LYS A 1 110 ? 8.848 11.001 -14.125 1.00 84.38 110 LYS A O 1
ATOM 880 N N . GLU A 1 111 ? 10.408 12.117 -12.954 1.00 83.38 111 GLU A N 1
ATOM 881 C CA . GLU A 1 111 ? 11.609 11.608 -13.631 1.00 83.38 111 GLU A CA 1
ATOM 882 C C . GLU A 1 111 ? 11.725 10.078 -13.605 1.00 83.38 111 GLU A C 1
ATOM 884 O O . GLU A 1 111 ? 12.334 9.505 -14.498 1.00 83.38 111 GLU A O 1
ATOM 889 N N . ASN A 1 112 ? 11.114 9.419 -12.618 1.00 80.38 112 ASN A N 1
ATOM 890 C CA . ASN A 1 112 ? 11.154 7.962 -12.481 1.00 80.38 112 ASN A CA 1
ATOM 891 C C . ASN A 1 112 ? 10.058 7.242 -13.275 1.00 80.38 112 ASN A C 1
ATOM 893 O O . ASN A 1 112 ? 10.033 6.011 -13.305 1.00 80.38 112 ASN A O 1
ATOM 897 N N . TYR A 1 113 ? 9.137 7.993 -13.882 1.00 81.50 113 TYR A N 1
ATOM 898 C CA . TYR A 1 113 ? 8.035 7.454 -14.666 1.00 81.50 113 TYR A CA 1
ATOM 899 C C . TYR A 1 113 ? 8.293 7.743 -16.136 1.00 81.50 113 TYR A C 1
ATOM 901 O O . TYR A 1 113 ? 8.105 8.862 -16.617 1.00 81.50 113 TYR A O 1
ATOM 909 N N . GLU A 1 114 ? 8.746 6.714 -16.840 1.00 78.38 114 GLU A N 1
ATOM 910 C CA . GLU A 1 114 ? 8.957 6.771 -18.278 1.00 78.38 114 GLU A CA 1
ATOM 911 C C . GLU A 1 114 ? 7.657 6.473 -19.036 1.00 78.38 114 GLU A C 1
ATOM 913 O O . GLU A 1 114 ? 6.675 5.971 -18.480 1.00 78.38 114 GLU A O 1
ATOM 918 N N . ALA A 1 115 ? 7.636 6.816 -20.324 1.00 75.38 115 ALA A N 1
ATOM 919 C CA . ALA A 1 115 ? 6.521 6.461 -21.189 1.00 75.38 115 ALA A CA 1
ATOM 920 C C . ALA A 1 115 ? 6.481 4.933 -21.395 1.00 75.38 115 ALA A C 1
ATOM 922 O O . ALA A 1 115 ? 7.537 4.321 -21.507 1.00 75.38 115 ALA A O 1
ATOM 923 N N . PRO A 1 116 ? 5.300 4.305 -21.538 1.00 69.94 116 PRO A N 1
ATOM 924 C CA . PRO A 1 116 ? 5.196 2.858 -21.767 1.00 69.94 116 PRO A CA 1
ATOM 925 C C . PRO A 1 116 ? 6.058 2.349 -22.936 1.00 69.94 116 PRO A C 1
ATOM 927 O O . PRO A 1 116 ? 6.606 1.252 -22.886 1.00 69.94 116 PRO A O 1
ATOM 930 N N . GLU A 1 117 ? 6.230 3.181 -23.964 1.00 71.06 117 GLU A N 1
ATOM 931 C CA . GLU A 1 117 ? 7.023 2.896 -25.163 1.00 71.06 117 GLU A CA 1
ATOM 932 C C . GLU A 1 117 ? 8.516 2.658 -24.876 1.00 71.06 117 GLU A C 1
ATOM 934 O O . GLU A 1 117 ? 9.160 1.913 -25.613 1.00 71.06 117 GLU A O 1
ATOM 939 N N . THR A 1 118 ? 9.082 3.239 -23.809 1.00 73.75 118 THR A N 1
ATOM 940 C CA . THR A 1 118 ? 10.503 3.033 -23.472 1.00 73.75 118 THR A CA 1
ATOM 941 C C . THR A 1 118 ? 10.756 1.636 -22.918 1.00 73.75 118 THR A C 1
ATOM 943 O O . THR A 1 118 ? 11.812 1.056 -23.173 1.00 73.75 118 THR A O 1
ATOM 946 N N . HIS A 1 119 ? 9.776 1.057 -22.219 1.00 67.25 119 HIS A N 1
ATOM 947 C CA . HIS A 1 119 ? 9.875 -0.285 -21.647 1.00 67.25 119 HIS A CA 1
ATOM 948 C C . HIS A 1 119 ? 9.816 -1.382 -22.710 1.00 67.25 119 HIS A C 1
ATOM 950 O O . HIS A 1 119 ? 10.517 -2.379 -22.577 1.00 67.25 119 HIS A O 1
ATOM 956 N N . LEU A 1 120 ? 9.073 -1.149 -23.797 1.00 64.19 120 LEU A N 1
ATOM 957 C CA . LEU A 1 120 ? 8.957 -2.061 -24.943 1.00 64.19 120 LEU A CA 1
ATOM 958 C C . LEU A 1 120 ? 10.186 -2.048 -25.876 1.00 64.19 120 LEU A C 1
ATOM 960 O O . LEU A 1 120 ? 10.258 -2.824 -26.827 1.00 64.19 120 LEU A O 1
ATOM 964 N N . CYS A 1 121 ? 11.144 -1.147 -25.636 1.00 61.25 121 CYS A N 1
ATOM 965 C CA . CYS A 1 121 ? 12.356 -0.989 -26.443 1.00 61.25 121 CYS A CA 1
ATOM 966 C C . CYS A 1 121 ? 13.618 -1.534 -25.740 1.00 61.25 121 CYS A C 1
ATOM 968 O O . CYS A 1 121 ? 14.739 -1.319 -26.210 1.00 61.25 121 CYS A O 1
ATOM 970 N N . MET A 1 122 ? 13.468 -2.231 -24.607 1.00 67.12 122 MET A N 1
ATOM 971 C CA . MET A 1 122 ? 14.596 -2.802 -23.866 1.00 67.12 122 MET A CA 1
ATOM 972 C C . MET A 1 122 ? 15.116 -4.072 -24.560 1.00 67.12 122 MET A C 1
ATOM 974 O O . MET A 1 122 ? 14.693 -5.179 -24.245 1.00 67.12 122 MET A O 1
ATOM 978 N N . SER A 1 123 ? 16.060 -3.920 -25.496 1.00 64.69 123 SER A N 1
ATOM 979 C CA . SER A 1 123 ? 16.605 -5.018 -26.324 1.00 64.69 123 SER A CA 1
ATOM 980 C C . SER A 1 123 ? 17.220 -6.203 -25.560 1.00 64.69 123 SER A C 1
ATOM 982 O O . SER A 1 123 ? 17.454 -7.243 -26.168 1.00 64.69 123 SER A O 1
ATOM 984 N N . GLU A 1 124 ? 17.524 -6.058 -24.269 1.00 77.81 124 GLU A N 1
ATOM 985 C CA . GLU A 1 124 ? 18.186 -7.091 -23.456 1.00 77.81 124 GLU A CA 1
ATOM 986 C C . GLU A 1 124 ? 17.211 -8.035 -22.730 1.00 77.81 124 GLU A C 1
ATOM 988 O O . GLU A 1 124 ? 17.640 -9.078 -22.242 1.00 77.81 124 GLU A O 1
ATOM 993 N N . LEU A 1 125 ? 15.917 -7.696 -22.665 1.00 81.31 125 LEU A N 1
ATOM 994 C CA . LEU A 1 125 ? 14.904 -8.451 -21.919 1.00 81.31 125 LEU A CA 1
ATOM 995 C C . LEU A 1 125 ? 13.921 -9.155 -22.856 1.00 81.31 125 LEU A C 1
ATOM 997 O O . LEU A 1 125 ? 13.599 -8.645 -23.933 1.00 81.31 125 LEU A O 1
ATOM 1001 N N . SER A 1 126 ? 13.388 -10.298 -22.429 1.00 88.12 126 SER A N 1
ATOM 1002 C CA . SER A 1 126 ? 12.250 -10.929 -23.107 1.00 88.12 126 SER A CA 1
ATOM 1003 C C . SER A 1 126 ? 10.982 -10.072 -22.982 1.00 88.12 126 SER A C 1
ATOM 1005 O O . SER A 1 126 ? 10.860 -9.244 -22.079 1.00 88.12 126 SER A O 1
ATOM 1007 N N . LEU A 1 127 ? 10.015 -10.271 -23.883 1.00 85.69 127 LEU A N 1
ATOM 1008 C CA . LEU A 1 127 ? 8.749 -9.527 -23.858 1.00 85.69 127 LEU A CA 1
ATOM 1009 C C . LEU A 1 127 ? 8.010 -9.695 -22.517 1.00 85.69 127 LEU A C 1
ATOM 1011 O O . LEU A 1 127 ? 7.482 -8.722 -21.987 1.00 85.69 127 LEU A O 1
ATOM 1015 N N . ASP A 1 128 ? 8.030 -10.904 -21.952 1.00 86.00 128 ASP A N 1
ATOM 1016 C CA . ASP A 1 128 ? 7.379 -11.214 -20.676 1.00 86.00 128 ASP A CA 1
ATOM 1017 C C . ASP A 1 128 ? 8.053 -10.488 -19.500 1.00 86.00 128 ASP A C 1
ATOM 1019 O O . ASP A 1 128 ? 7.375 -9.963 -18.617 1.00 86.00 128 ASP A O 1
ATOM 1023 N N . GLU A 1 129 ? 9.385 -10.382 -19.502 1.00 85.81 129 GLU A N 1
ATOM 1024 C CA . GLU A 1 129 ? 10.134 -9.634 -18.480 1.00 85.81 129 GLU A CA 1
ATOM 1025 C C . GLU A 1 129 ? 9.911 -8.122 -18.595 1.00 85.81 129 GLU A C 1
ATOM 1027 O O . GLU A 1 129 ? 9.763 -7.435 -17.580 1.00 85.81 129 GLU A O 1
ATOM 1032 N N . GLN A 1 130 ? 9.850 -7.594 -19.822 1.00 86.81 130 GLN A N 1
ATOM 1033 C CA . GLN A 1 130 ? 9.512 -6.188 -20.068 1.00 86.81 130 GLN A CA 1
ATOM 1034 C C . GLN A 1 130 ? 8.101 -5.873 -19.560 1.00 86.81 130 GLN A C 1
ATOM 1036 O O . GLN A 1 130 ? 7.896 -4.863 -18.882 1.00 86.81 130 GLN A O 1
ATOM 1041 N N . TRP A 1 131 ? 7.148 -6.765 -19.835 1.00 86.44 131 TRP A N 1
ATOM 1042 C CA . TRP A 1 131 ? 5.770 -6.657 -19.366 1.00 86.44 131 TRP A CA 1
ATOM 1043 C C . TRP A 1 131 ? 5.677 -6.707 -17.837 1.00 86.44 131 TRP A C 1
ATOM 1045 O O . TRP A 1 131 ? 5.076 -5.822 -17.229 1.00 86.44 131 TRP A O 1
ATOM 1055 N N . ALA A 1 132 ? 6.345 -7.668 -17.194 1.00 86.38 132 ALA A N 1
ATOM 1056 C CA . ALA A 1 132 ? 6.384 -7.770 -15.736 1.00 86.38 132 ALA A CA 1
ATOM 1057 C C . ALA A 1 132 ? 7.010 -6.524 -15.081 1.00 86.38 132 ALA A C 1
ATOM 1059 O O . ALA A 1 132 ? 6.493 -6.012 -14.084 1.00 86.38 132 ALA A O 1
ATOM 1060 N N . CYS A 1 133 ? 8.090 -5.985 -15.659 1.00 87.31 133 CYS A N 1
ATOM 1061 C CA . CYS A 1 133 ? 8.714 -4.750 -15.181 1.00 87.31 133 CYS A CA 1
ATOM 1062 C C . CYS A 1 133 ? 7.763 -3.551 -15.295 1.00 87.31 133 CYS A C 1
ATOM 1064 O O . CYS A 1 133 ? 7.649 -2.751 -14.359 1.00 87.31 133 CYS A O 1
ATOM 1066 N N . TRP A 1 134 ? 7.060 -3.439 -16.424 1.00 87.69 134 TRP A N 1
ATOM 1067 C CA . TRP A 1 134 ? 6.068 -2.393 -16.638 1.00 87.69 134 TRP A CA 1
ATOM 1068 C C . TRP A 1 134 ? 4.925 -2.485 -15.620 1.00 87.69 134 TRP A C 1
ATOM 1070 O O . TRP A 1 134 ? 4.633 -1.493 -14.949 1.00 87.69 134 TRP A O 1
ATOM 1080 N N . ILE A 1 135 ? 4.359 -3.680 -15.413 1.00 88.38 135 ILE A N 1
ATOM 1081 C CA . ILE A 1 135 ? 3.305 -3.916 -14.416 1.00 88.38 135 ILE A CA 1
ATOM 1082 C C . ILE A 1 135 ? 3.769 -3.539 -13.014 1.00 88.38 135 ILE A C 1
ATOM 1084 O O . ILE A 1 135 ? 3.016 -2.907 -12.275 1.00 88.38 135 ILE A O 1
ATOM 1088 N N . ALA A 1 136 ? 4.991 -3.905 -12.622 1.00 89.06 136 ALA A N 1
ATOM 1089 C CA . ALA A 1 136 ? 5.502 -3.585 -11.293 1.00 89.06 136 ALA A CA 1
ATOM 1090 C C . ALA A 1 136 ? 5.614 -2.064 -11.080 1.00 89.06 136 ALA A C 1
ATOM 1092 O O . ALA A 1 136 ? 5.220 -1.544 -10.030 1.00 89.06 136 ALA A O 1
ATOM 1093 N N . LYS A 1 137 ? 6.091 -1.327 -12.092 1.00 88.38 137 LYS A N 1
ATOM 1094 C CA . LYS A 1 137 ? 6.152 0.145 -12.060 1.00 88.38 137 LYS A CA 1
ATOM 1095 C C . LYS A 1 137 ? 4.763 0.770 -11.998 1.00 88.38 137 LYS A C 1
ATOM 1097 O O . LYS A 1 137 ? 4.546 1.697 -11.215 1.00 88.38 137 LYS A O 1
ATOM 1102 N N . GLU A 1 138 ? 3.827 0.251 -12.783 1.00 89.12 138 GLU A N 1
ATOM 1103 C CA . GLU A 1 138 ? 2.451 0.739 -12.810 1.00 89.12 138 GLU A CA 1
ATOM 1104 C C . GLU A 1 138 ? 1.720 0.430 -11.493 1.00 89.12 138 GLU A C 1
ATOM 1106 O O . GLU A 1 138 ? 1.063 1.297 -10.921 1.00 89.12 138 GLU A O 1
ATOM 1111 N N . SER A 1 139 ? 1.935 -0.751 -10.918 1.00 91.44 139 SER A N 1
ATOM 1112 C CA . SER A 1 139 ? 1.424 -1.137 -9.597 1.00 91.44 139 SER A CA 1
ATOM 1113 C C . SER A 1 139 ? 1.960 -0.218 -8.496 1.00 91.44 139 SER A C 1
ATOM 1115 O O . SER A 1 139 ? 1.198 0.261 -7.656 1.00 91.44 139 SER A O 1
ATOM 1117 N N . MET A 1 140 ? 3.257 0.114 -8.527 1.00 91.75 140 MET A N 1
ATOM 1118 C CA . MET A 1 140 ? 3.858 1.071 -7.591 1.00 91.75 140 MET A CA 1
ATOM 1119 C C . MET A 1 140 ? 3.286 2.487 -7.758 1.00 91.75 140 MET A C 1
ATOM 1121 O O . MET A 1 140 ? 3.079 3.209 -6.782 1.00 91.75 140 MET A O 1
ATOM 1125 N N . ARG A 1 141 ? 2.997 2.898 -8.994 1.00 91.31 141 ARG A N 1
ATOM 1126 C CA . ARG A 1 141 ? 2.346 4.179 -9.286 1.00 91.31 141 ARG A CA 1
ATOM 1127 C C . ARG A 1 141 ? 0.950 4.244 -8.679 1.00 91.31 141 ARG A C 1
ATOM 1129 O O . ARG A 1 141 ? 0.637 5.201 -7.971 1.00 91.31 141 ARG A O 1
ATOM 1136 N N . TRP A 1 142 ? 0.135 3.217 -8.907 1.00 92.25 142 TRP A N 1
ATOM 1137 C CA . TRP A 1 142 ? -1.180 3.086 -8.286 1.00 92.25 142 TRP A CA 1
ATOM 1138 C C . TRP A 1 142 ? -1.090 3.092 -6.760 1.00 92.25 142 TRP A C 1
ATOM 1140 O O . TRP A 1 142 ? -1.881 3.770 -6.101 1.00 92.25 142 TRP A O 1
ATOM 1150 N N . LEU A 1 143 ? -0.088 2.414 -6.198 1.00 93.75 143 LEU A N 1
ATOM 1151 C CA . LEU A 1 143 ? 0.165 2.402 -4.761 1.00 93.75 143 LEU A CA 1
ATOM 1152 C C . LEU A 1 143 ? 0.488 3.802 -4.213 1.00 93.75 143 LEU A C 1
ATOM 1154 O O . LEU A 1 143 ? -0.036 4.175 -3.165 1.00 93.75 143 LEU A O 1
ATOM 1158 N N . ALA A 1 144 ? 1.284 4.606 -4.923 1.00 93.31 144 ALA A N 1
ATOM 1159 C CA . ALA A 1 144 ? 1.595 5.982 -4.530 1.00 93.31 144 ALA A CA 1
ATOM 1160 C C . ALA A 1 144 ? 0.341 6.878 -4.506 1.00 93.31 144 ALA A C 1
ATOM 1162 O O . ALA A 1 144 ? 0.115 7.609 -3.537 1.00 93.31 144 ALA A O 1
ATOM 1163 N N . TYR A 1 145 ? -0.526 6.774 -5.523 1.00 92.75 145 TYR A N 1
ATOM 1164 C CA . TYR A 1 145 ? -1.828 7.458 -5.526 1.00 92.75 145 TYR A CA 1
ATOM 1165 C C . TYR A 1 145 ? -2.726 6.985 -4.381 1.00 92.75 145 TYR A C 1
ATOM 1167 O O . TYR A 1 145 ? -3.376 7.800 -3.715 1.00 92.75 145 TYR A O 1
ATOM 1175 N N . PHE A 1 146 ? -2.758 5.676 -4.137 1.00 93.50 146 PHE A N 1
ATOM 1176 C CA . PHE A 1 146 ? -3.529 5.089 -3.050 1.00 93.50 146 PHE A CA 1
ATOM 1177 C C . PHE A 1 146 ? -3.058 5.608 -1.687 1.00 93.50 146 PHE A C 1
ATOM 1179 O O . PHE A 1 146 ? -3.884 6.049 -0.891 1.00 93.50 146 PHE A O 1
ATOM 1186 N N . ALA A 1 147 ? -1.746 5.633 -1.447 1.00 94.00 147 ALA A N 1
ATOM 1187 C CA . ALA A 1 147 ? -1.138 6.120 -0.214 1.00 94.00 147 ALA A CA 1
ATOM 1188 C C . ALA A 1 147 ? -1.527 7.573 0.097 1.00 94.00 147 ALA A C 1
ATOM 1190 O O . ALA A 1 147 ? -1.975 7.864 1.207 1.00 94.00 147 ALA A O 1
ATOM 1191 N N . MET A 1 148 ? -1.424 8.469 -0.890 1.00 92.50 148 MET A N 1
ATOM 1192 C CA . MET A 1 148 ? -1.810 9.875 -0.716 1.00 92.50 148 MET A CA 1
ATOM 1193 C C . MET A 1 148 ? -3.315 10.045 -0.506 1.00 92.50 148 MET A C 1
ATOM 1195 O O . MET A 1 148 ? -3.738 10.853 0.317 1.00 92.50 148 MET A O 1
ATOM 1199 N N . THR A 1 149 ? -4.136 9.276 -1.223 1.00 92.94 149 THR A N 1
ATOM 1200 C CA . THR A 1 149 ? -5.598 9.327 -1.069 1.00 92.94 149 THR A CA 1
ATOM 1201 C C . THR A 1 149 ? -6.025 8.821 0.309 1.00 92.94 149 THR A C 1
ATOM 1203 O O . THR A 1 149 ? -6.925 9.391 0.934 1.00 92.94 149 THR A O 1
ATOM 1206 N N . LEU A 1 150 ? -5.368 7.768 0.799 1.00 93.50 150 LEU A N 1
ATOM 1207 C CA . LEU A 1 150 ? -5.600 7.210 2.126 1.00 93.50 150 LEU A CA 1
ATOM 1208 C C . LEU A 1 150 ? -5.240 8.222 3.219 1.00 93.50 150 LEU A C 1
ATOM 1210 O O . LEU A 1 150 ? -6.062 8.471 4.101 1.00 93.50 150 LEU A O 1
ATOM 1214 N N . ASP A 1 151 ? -4.064 8.848 3.126 1.00 93.75 151 ASP A N 1
ATOM 1215 C CA . ASP A 1 151 ? -3.635 9.906 4.049 1.00 93.75 151 ASP A CA 1
ATOM 1216 C C . ASP A 1 151 ? -4.598 11.096 4.025 1.00 93.75 151 ASP A C 1
ATOM 1218 O O . ASP A 1 151 ? -5.146 11.457 5.063 1.00 93.75 151 ASP A O 1
ATOM 1222 N N . ALA A 1 152 ? -4.927 11.623 2.841 1.00 92.81 152 ALA A N 1
ATOM 1223 C CA . ALA A 1 152 ? -5.865 12.735 2.697 1.00 92.81 152 ALA A CA 1
ATOM 1224 C C . ALA A 1 152 ? -7.237 12.429 3.325 1.00 92.81 152 ALA A C 1
ATOM 1226 O O . ALA A 1 152 ? -7.808 13.270 4.026 1.00 92.81 152 ALA A O 1
ATOM 1227 N N . SER A 1 153 ? -7.750 11.211 3.129 1.00 92.00 153 SER A N 1
ATOM 1228 C CA . SER A 1 153 ? -9.010 10.767 3.740 1.00 92.00 153 SER A CA 1
ATOM 1229 C C . SER A 1 153 ? -8.929 10.778 5.270 1.00 92.00 153 SER A C 1
ATOM 1231 O O . SER A 1 153 ? -9.856 11.236 5.942 1.00 92.00 153 SER A O 1
ATOM 1233 N N . MET A 1 154 ? -7.804 10.331 5.831 1.00 90.19 154 MET A N 1
ATOM 1234 C CA . MET A 1 154 ? -7.586 10.274 7.277 1.00 90.19 154 MET A CA 1
ATOM 1235 C C . MET A 1 154 ? -7.349 11.647 7.906 1.00 90.19 154 MET A C 1
ATOM 1237 O O . MET A 1 154 ? -7.927 11.951 8.954 1.00 90.19 154 MET A O 1
ATOM 1241 N N . THR A 1 155 ? -6.560 12.498 7.258 1.00 90.25 155 THR A N 1
ATOM 1242 C CA . THR A 1 155 ? -6.355 13.910 7.601 1.00 90.25 155 THR A CA 1
ATOM 1243 C C . THR A 1 155 ? -7.687 14.639 7.718 1.00 90.25 155 THR A C 1
ATOM 1245 O O . THR A 1 155 ? -7.938 15.303 8.728 1.00 90.25 155 THR A O 1
ATOM 1248 N N . LEU A 1 156 ? -8.570 14.468 6.729 1.00 91.62 156 LEU A N 1
ATOM 1249 C CA . LEU A 1 156 ? -9.903 15.068 6.732 1.00 91.62 156 LEU A CA 1
ATOM 1250 C C . LEU A 1 156 ? -10.782 14.499 7.851 1.00 91.62 156 LEU A C 1
ATOM 1252 O O . LEU A 1 156 ? -11.407 15.267 8.585 1.00 91.62 156 LEU A O 1
ATOM 1256 N N . ALA A 1 157 ? -10.802 13.174 8.024 1.00 90.75 157 ALA A N 1
ATOM 1257 C CA . ALA A 1 157 ? -11.623 12.517 9.040 1.00 90.75 157 ALA A CA 1
ATOM 1258 C C . ALA A 1 157 ? -11.218 12.894 10.477 1.00 90.75 157 ALA A C 1
ATOM 1260 O O . ALA A 1 157 ? -12.080 13.055 11.343 1.00 90.75 157 ALA A O 1
ATOM 1261 N N . ARG A 1 158 ? -9.914 13.054 10.743 1.00 87.44 158 ARG A N 1
ATOM 1262 C CA . ARG A 1 158 ? -9.373 13.289 12.094 1.00 87.44 158 ARG A CA 1
ATOM 1263 C C . ARG A 1 158 ? -8.927 14.729 12.360 1.00 87.44 158 ARG A C 1
ATOM 1265 O O . ARG A 1 158 ? -8.537 15.023 13.487 1.00 87.44 158 ARG A O 1
ATOM 1272 N N . LYS A 1 159 ? -9.019 15.629 11.372 1.00 89.06 159 LYS A N 1
ATOM 1273 C CA . LYS A 1 159 ? -8.590 17.042 11.455 1.00 89.06 159 LYS A CA 1
ATOM 1274 C C . LYS A 1 159 ? -7.130 17.197 11.894 1.00 89.06 159 LYS A C 1
ATOM 1276 O O . LYS A 1 159 ? -6.815 17.966 12.800 1.00 89.06 159 LYS A O 1
ATOM 1281 N N . MET A 1 160 ? -6.245 16.441 11.258 1.00 87.31 160 MET A N 1
ATOM 1282 C CA . MET A 1 160 ? -4.802 16.440 11.534 1.00 87.31 160 MET A CA 1
ATOM 1283 C C . MET A 1 160 ? -4.046 16.964 10.316 1.00 87.31 160 MET A C 1
ATOM 1285 O O . MET A 1 160 ? -4.628 16.980 9.236 1.00 87.31 160 MET A O 1
ATOM 1289 N N . PRO A 1 161 ? -2.785 17.406 10.443 1.00 89.81 161 PRO A N 1
ATOM 1290 C CA . PRO A 1 161 ? -1.976 17.716 9.269 1.00 89.81 161 PRO A CA 1
ATOM 1291 C C . PRO A 1 161 ? -1.747 16.452 8.415 1.00 89.81 161 PRO A C 1
ATOM 1293 O O . PRO A 1 161 ? -1.626 15.363 8.984 1.00 89.81 161 PRO A O 1
ATOM 1296 N N . PRO A 1 162 ? -1.706 16.574 7.077 1.00 90.81 162 PRO A N 1
ATOM 1297 C CA . PRO A 1 162 ? -1.387 15.454 6.198 1.00 90.81 162 PRO A CA 1
ATOM 1298 C C . PRO A 1 162 ? 0.090 15.081 6.299 1.00 90.81 162 PRO A C 1
ATOM 1300 O O . PRO A 1 162 ? 0.937 15.944 6.553 1.00 90.81 162 PRO A O 1
ATOM 1303 N N . VAL A 1 163 ? 0.386 13.796 6.111 1.00 92.25 163 VAL A N 1
ATOM 1304 C CA . VAL A 1 163 ? 1.764 13.293 6.049 1.00 92.25 163 VAL A CA 1
ATOM 1305 C C . VAL A 1 163 ? 2.352 13.559 4.668 1.00 92.25 163 VAL A C 1
ATOM 1307 O O . VAL A 1 163 ? 3.514 13.950 4.576 1.00 92.25 163 VAL A O 1
ATOM 1310 N N . PHE A 1 164 ? 1.554 13.395 3.610 1.00 90.81 164 PHE A N 1
ATOM 1311 C CA . PHE A 1 164 ? 1.971 13.714 2.247 1.00 90.81 164 PHE A CA 1
ATOM 1312 C C . PHE A 1 164 ? 1.575 15.138 1.871 1.00 90.81 164 PHE A C 1
ATOM 1314 O O . PHE A 1 164 ? 0.427 15.558 2.057 1.00 90.81 164 PHE A O 1
ATOM 1321 N N . SER A 1 165 ? 2.496 15.885 1.266 1.00 89.50 165 SER A N 1
ATOM 1322 C CA . SER A 1 165 ? 2.142 17.177 0.687 1.00 89.50 165 SER A CA 1
ATOM 1323 C C . SER A 1 165 ? 1.517 16.973 -0.690 1.00 89.50 165 SER A C 1
ATOM 1325 O O . SER A 1 165 ? 2.069 16.293 -1.549 1.00 89.50 165 SER A O 1
ATOM 1327 N N . TYR A 1 166 ? 0.386 17.631 -0.957 1.00 84.19 166 TYR A N 1
ATOM 1328 C CA . TYR A 1 166 ? -0.247 17.592 -2.282 1.00 84.19 166 TYR A CA 1
ATOM 1329 C C . TYR A 1 166 ? 0.705 18.048 -3.405 1.00 84.19 166 TYR A C 1
ATOM 1331 O O . TYR A 1 166 ? 0.656 17.526 -4.516 1.00 84.19 166 TYR A O 1
ATOM 1339 N N . ALA A 1 167 ? 1.603 18.994 -3.111 1.00 87.00 167 ALA A N 1
ATOM 1340 C CA . ALA A 1 167 ? 2.555 19.524 -4.087 1.00 87.00 167 ALA A CA 1
ATOM 1341 C C . ALA A 1 167 ? 3.646 18.515 -4.494 1.00 87.00 167 ALA A C 1
ATOM 1343 O O . ALA A 1 167 ? 4.333 18.736 -5.489 1.00 87.00 167 ALA A O 1
ATOM 1344 N N . GLU A 1 168 ? 3.816 17.423 -3.745 1.00 85.44 168 GLU A N 1
ATOM 1345 C CA . GLU A 1 168 ? 4.804 16.383 -4.050 1.00 85.44 168 GLU A CA 1
ATOM 1346 C C . GLU A 1 168 ? 4.343 15.457 -5.177 1.00 85.44 168 GLU A C 1
ATOM 1348 O O . GLU A 1 168 ? 5.168 14.735 -5.734 1.00 85.44 168 GLU A O 1
ATOM 1353 N N . MET A 1 169 ? 3.060 15.496 -5.557 1.00 84.50 169 MET A N 1
ATOM 1354 C CA . MET A 1 169 ? 2.486 14.605 -6.564 1.00 84.50 169 MET A CA 1
ATOM 1355 C C . MET A 1 169 ? 2.852 15.023 -7.993 1.00 84.50 169 MET A C 1
ATOM 1357 O O . MET A 1 169 ? 2.024 15.511 -8.762 1.00 84.50 169 MET A O 1
ATOM 1361 N N . GLY A 1 170 ? 4.120 14.828 -8.352 1.00 85.75 170 GLY A N 1
ATOM 1362 C CA . GLY A 1 170 ? 4.646 15.099 -9.690 1.00 85.75 170 GLY A CA 1
ATOM 1363 C C . GLY A 1 170 ? 4.438 13.961 -10.692 1.00 85.75 170 GLY A C 1
ATOM 1364 O O . GLY A 1 170 ? 4.858 14.083 -11.843 1.00 85.75 170 GLY A O 1
ATOM 1365 N N . ILE A 1 171 ? 3.840 12.845 -10.274 1.00 88.56 171 ILE A N 1
ATOM 1366 C CA . ILE A 1 171 ? 3.725 11.640 -11.100 1.00 88.56 171 ILE A CA 1
ATOM 1367 C C . ILE A 1 171 ? 2.551 11.751 -12.084 1.00 88.56 171 ILE A C 1
ATOM 1369 O O . ILE A 1 171 ? 1.544 12.392 -11.779 1.00 88.56 171 ILE A O 1
ATOM 1373 N N . PRO A 1 172 ? 2.662 11.160 -13.286 1.00 89.38 172 PRO A N 1
ATOM 1374 C CA . PRO A 1 172 ? 1.567 11.185 -14.249 1.00 89.38 172 PRO A CA 1
ATOM 1375 C C . PRO A 1 172 ? 0.393 10.311 -13.765 1.00 89.38 172 PRO A C 1
ATOM 1377 O O . PRO A 1 172 ? 0.602 9.380 -12.989 1.00 89.38 172 PRO A O 1
ATOM 1380 N N . LEU A 1 173 ? -0.811 10.488 -14.320 1.00 87.88 173 LEU A N 1
ATOM 1381 C CA . LEU A 1 173 ? -2.003 9.687 -13.973 1.00 87.88 173 LEU A CA 1
ATOM 1382 C C . LEU A 1 173 ? -1.904 8.214 -14.407 1.00 87.88 173 LEU A C 1
ATOM 1384 O O . LEU A 1 173 ? -1.559 7.997 -15.572 1.00 87.88 173 LEU A O 1
ATOM 1388 N N . PRO A 1 174 ? -2.226 7.231 -13.542 1.00 87.25 174 PRO A N 1
ATOM 1389 C CA . PRO A 1 174 ? -2.096 5.811 -13.859 1.00 87.25 174 PRO A CA 1
ATOM 1390 C C . PRO A 1 174 ? -2.858 5.402 -15.126 1.00 87.25 174 PRO A C 1
ATOM 1392 O O . PRO A 1 174 ? -3.868 6.017 -15.483 1.00 87.25 174 PRO A O 1
ATOM 1395 N N . A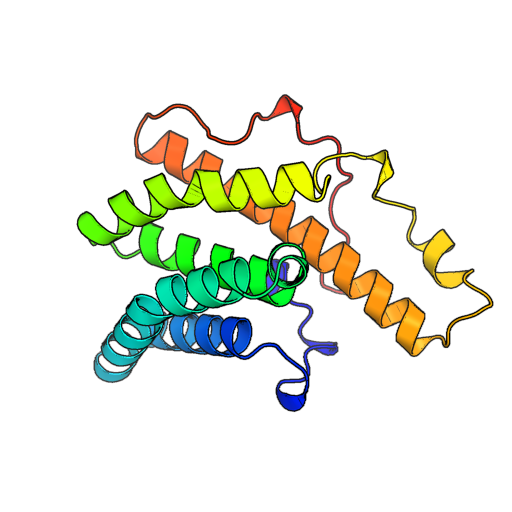LA A 1 175 ? -2.352 4.382 -15.812 1.00 84.00 175 ALA A N 1
ATOM 1396 C CA . ALA A 1 175 ? -2.992 3.756 -16.959 1.00 84.00 175 ALA A CA 1
ATOM 1397 C C . ALA A 1 175 ? -4.313 3.081 -16.552 1.00 84.00 175 ALA A C 1
ATOM 1399 O O . ALA A 1 175 ? -4.532 2.770 -15.383 1.00 84.00 175 ALA A O 1
ATOM 1400 N N . SER A 1 176 ? -5.210 2.864 -17.521 1.00 79.69 176 SER A N 1
ATOM 1401 C CA . SER A 1 176 ? -6.459 2.136 -17.262 1.00 79.69 176 SER A CA 1
ATOM 1402 C C . SER A 1 176 ? -6.167 0.718 -16.767 1.00 79.69 176 SER A C 1
ATOM 1404 O O . SER A 1 176 ? -5.214 0.098 -17.225 1.00 79.69 176 SER A O 1
ATOM 1406 N N . MET A 1 177 ? -7.018 0.199 -15.881 1.00 65.38 177 MET A N 1
ATOM 1407 C CA . MET A 1 177 ? -6.923 -1.180 -15.380 1.00 65.38 177 MET A CA 1
ATOM 1408 C C . MET A 1 177 ? -7.400 -2.238 -16.384 1.00 65.38 177 MET A C 1
ATOM 1410 O O . MET A 1 177 ? -7.250 -3.423 -16.122 1.00 65.38 177 MET A O 1
ATOM 1414 N N . ASP A 1 178 ? -8.009 -1.820 -17.498 1.00 63.03 178 ASP A N 1
ATOM 1415 C CA . ASP A 1 178 ? -8.524 -2.727 -18.537 1.00 63.03 178 ASP A CA 1
ATOM 1416 C C . ASP A 1 178 ? -7.450 -3.146 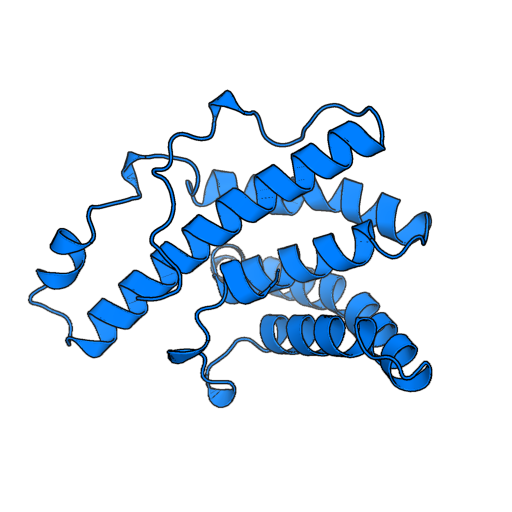-19.569 1.00 63.03 178 ASP A C 1
ATOM 1418 O O . ASP A 1 178 ? -7.783 -3.777 -20.574 1.00 63.03 178 ASP A O 1
ATOM 1422 N N . LEU A 1 179 ? -6.195 -2.724 -19.368 1.00 54.50 179 LEU A N 1
ATOM 1423 C CA . LEU A 1 179 ? -5.024 -3.046 -20.196 1.00 54.50 179 LEU A CA 1
ATOM 1424 C C . LEU A 1 179 ? -4.323 -4.295 -19.663 1.00 54.50 179 LEU A C 1
ATOM 1426 O O . LEU A 1 179 ? -3.921 -5.123 -20.510 1.00 54.50 179 LEU A O 1
#

Secondary structure (DSSP, 8-state):
-GGGSS-GGG--TTTS-HHHHHHHHHHHHHTSS-HHHHHHHHHHHHHHHHHHHHHHHH-TTGGG-HHHHHHHHHHHHHHHTS--HHHHHHHHHHHHHHHHHHHHTTTT-GGG---HHHHTT-TTS-HHHHHHHHHHHHHHHHHHHHHHHHHHHHHHHHT---SS-GGG--SPPPPPTT-

Sequence (179 aa):
MASYFIHEPSFDINNERLELLGALIAYGSVCSPSLALRHFGYAVQDILPRVINDLVEEDDTARRDLGVAQAFYIQLYLDYWSAICRKIEVAQASTLLGATSLHRGHHFRKENYEAPETHLCMSELSLDEQWACWIAKESMRWLAYFAMTLDASMTLARKMPPVFSYAEMGIPLPASMDL

Foldseek 3Di:
DLLQLDQVVPDDPVPADPLLVLLVQLLVQCPDPDPVSNVVSVVSLVCSVVVLVVCCVVDVVSLQDLSSLSSLLSSLLCLCPVPDPVSVVVSVVCLLVSVVSCVVNVLQAQVVDDDLVVLCPPPVDDPVVSVVVVSSNLSSNSSVVSSQVSQVVSCVVPVHDGSDDPVSNNHDDHDDSVD

Organism: Trichoderma harzianum (NCBI:txid5544)

pLDDT: mean 87.93, std 8.3, range [53.59, 96.5]

Radius of gyration: 16.7 Å; chains: 1; bounding box: 38×39×46 Å